Protein AF-A0A293MAC4-F1 (afdb_monomer)

pLDDT: mean 82.62, std 18.53, range [36.47, 97.5]

Organism: Ornithodoros erraticus (NCBI:txid265619)

Sequence (126 aa):
MAGVWPRLVSSVPRPTWRLSRHLCTSPASFCYKEVNPSEPSMEFKDMTDRAAQAVFLTEIFRGLAVTTGTIFKEPATINYPFEKGPLSPRFRGEHALRRYPSGEERCIACKLCEAICPAQAITHPE

InterPro domains:
  IPR010226 NADH-quinone oxidoreductase, chain I [PTHR10849] (40-123)
  IPR017896 4Fe-4S ferredoxin-type, iron-sulphur binding domain [PF00037] (104-123)
  IPR017896 4Fe-4S ferredoxin-type, iron-sulphur binding domain [PS51379] (98-126)
  IPR017900 4Fe-4S ferredoxin, iron-sulphur binding, conserved site [PS00198] (107-118)

Nearest PDB structures (foldseek):
  5xtb-assembly1_B  TM=8.772E-01  e=8.315E-11  Homo sapiens
  6zkc-assembly1_9  TM=9.010E-01  e=2.695E-10  Ovis aries
  8esz-assembly1_S8  TM=9.233E-01  e=1.075E-09  Drosophila melanogaster
  8olt-assembly1_I  TM=8.677E-01  e=4.596E-09  Mus musculus
  8gym-assembly1_s8  TM=6.197E-01  e=1.505E-05  Tetrahymena thermophila SB210

Radius of gyration: 31.48 Å; Cα contacts (8 Å, |Δi|>4): 30; chains: 1; bounding box: 67×66×66 Å

Solvent-accessible surface area (backbone atoms only — not comparable to full-atom values): 9001 Å² total; per-residue (Å²): 138,89,83,81,78,79,79,82,67,78,82,71,81,77,83,72,91,62,98,61,87,71,76,74,80,62,62,68,74,81,78,54,80,80,85,78,84,74,77,83,71,87,49,69,66,58,49,51,52,52,51,46,39,66,75,66,39,48,63,59,54,56,52,48,52,54,56,56,57,52,71,79,45,84,76,94,75,74,60,70,90,84,43,78,80,92,75,62,97,80,67,87,74,86,89,76,90,58,60,46,98,87,68,49,68,68,76,80,82,78,62,57,71,41,75,68,38,92,80,61,83,58,83,83,88,132

Secondary structure (DSSP, 8-state):
------------------S------S-GGGT---S--PPPP--HHHHHHHHHHHHHTHHHHHHHHHHHHHHTSPP----TTTS-----TT------PPBPTTS-BS-----HHHHH-TT-------

Foldseek 3Di:
DDDDDDPPPPPPDDDPPDPDPPPPPPDVPVVDDDDDPDDQDPDPVSVVVVVCCVVVVVVVVVVVVVVVVVVPDDDPDDDPPVDDDDDDPPDDDDDDFDADPVRHTPDPPPCVCQVPDPVSPDDDDD

Structure (mmCIF, N/CA/C/O backbone):
data_AF-A0A293MAC4-F1
#
_entry.id   AF-A0A293MAC4-F1
#
loop_
_atom_site.group_PDB
_atom_site.id
_atom_site.type_symbol
_atom_site.label_atom_id
_atom_site.label_alt_id
_atom_site.label_comp_id
_atom_site.label_asym_id
_atom_site.label_entity_id
_atom_site.label_seq_id
_atom_site.pdbx_PDB_ins_code
_atom_site.Cartn_x
_atom_site.Cartn_y
_atom_site.Cartn_z
_atom_site.occupancy
_atom_site.B_iso_or_equiv
_atom_site.auth_seq_id
_atom_site.auth_comp_id
_atom_site.auth_asym_id
_atom_site.auth_atom_i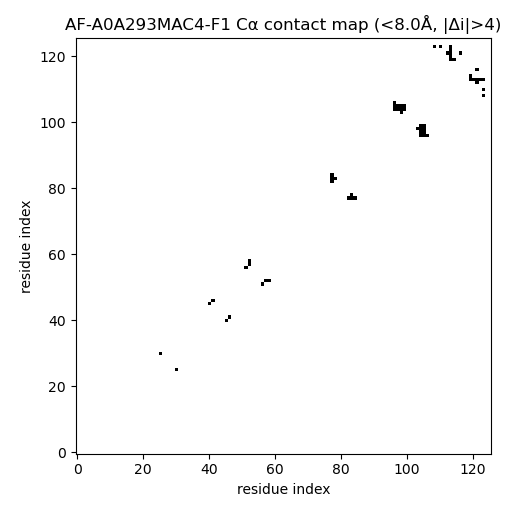d
_atom_site.pdbx_PDB_model_num
ATOM 1 N N . MET A 1 1 ? 16.971 -50.250 17.956 1.00 42.34 1 MET A N 1
ATOM 2 C CA . MET A 1 1 ? 17.489 -49.670 16.698 1.00 42.34 1 MET A CA 1
ATOM 3 C C . MET A 1 1 ? 17.054 -48.214 16.646 1.00 42.34 1 MET A C 1
ATOM 5 O O . MET A 1 1 ? 15.944 -47.915 16.232 1.00 42.34 1 MET A O 1
ATOM 9 N N . ALA A 1 2 ? 17.882 -47.338 17.215 1.00 36.47 2 ALA A N 1
ATOM 10 C CA . ALA A 1 2 ? 17.651 -45.902 17.293 1.00 36.47 2 ALA A CA 1
ATOM 11 C C . ALA A 1 2 ? 18.218 -45.241 16.030 1.00 36.47 2 ALA A C 1
ATOM 13 O O . ALA A 1 2 ? 19.426 -45.264 15.815 1.00 36.47 2 ALA A O 1
ATOM 14 N N . GLY A 1 3 ? 17.344 -44.692 15.187 1.00 39.81 3 GLY A N 1
ATOM 15 C CA . GLY A 1 3 ? 17.707 -43.902 14.013 1.00 39.81 3 GLY A CA 1
ATOM 16 C C . GLY A 1 3 ? 17.505 -42.422 14.305 1.00 39.81 3 GLY A C 1
ATOM 17 O O . GLY A 1 3 ? 16.427 -41.880 14.084 1.00 39.81 3 GLY A O 1
ATOM 18 N N . VAL A 1 4 ? 18.541 -41.796 14.853 1.00 48.59 4 VAL A N 1
ATOM 19 C CA . VAL A 1 4 ? 18.643 -40.363 15.135 1.00 48.59 4 VAL A CA 1
ATOM 20 C C . VAL A 1 4 ? 18.878 -39.633 13.813 1.00 48.59 4 VAL A C 1
ATOM 22 O O . VAL A 1 4 ? 19.955 -39.746 13.240 1.00 48.59 4 VAL A O 1
ATOM 25 N N . TRP A 1 5 ? 17.897 -38.873 13.326 1.00 39.94 5 TRP A N 1
ATOM 26 C CA . TRP A 1 5 ? 18.163 -37.819 12.344 1.00 39.94 5 TRP A CA 1
ATOM 27 C C . TRP A 1 5 ? 18.518 -36.544 13.114 1.00 39.94 5 TRP A C 1
ATOM 29 O O . TRP A 1 5 ? 17.658 -35.993 13.812 1.00 39.94 5 TRP A O 1
ATOM 39 N N . PRO A 1 6 ? 19.778 -36.078 13.066 1.00 45.78 6 PRO A N 1
ATOM 40 C CA . PRO A 1 6 ? 20.162 -34.877 13.770 1.00 45.78 6 PRO A CA 1
ATOM 41 C C . PRO A 1 6 ? 19.551 -33.673 13.061 1.00 45.78 6 PRO A C 1
ATOM 43 O O . PRO A 1 6 ? 19.806 -33.382 11.895 1.00 45.78 6 PRO A O 1
ATOM 46 N N . ARG A 1 7 ? 18.728 -32.973 13.835 1.00 47.53 7 ARG A N 1
ATOM 47 C CA . ARG A 1 7 ? 18.318 -31.589 13.650 1.00 47.53 7 ARG A CA 1
ATOM 48 C C . ARG A 1 7 ? 19.517 -30.740 13.213 1.00 47.53 7 ARG A C 1
ATOM 50 O O . ARG A 1 7 ? 20.277 -30.280 14.061 1.00 47.53 7 ARG A O 1
ATOM 57 N N . LEU A 1 8 ? 19.638 -30.454 11.919 1.00 46.56 8 LEU A N 1
ATOM 58 C CA . LEU A 1 8 ? 20.421 -29.318 11.436 1.00 46.56 8 LEU A CA 1
ATOM 59 C C . LEU A 1 8 ? 19.612 -28.036 11.706 1.00 46.56 8 LEU A C 1
ATOM 61 O O . LEU A 1 8 ? 19.149 -27.349 10.802 1.00 46.56 8 LEU A O 1
ATOM 65 N N . VAL A 1 9 ? 19.371 -27.757 12.991 1.00 49.81 9 VAL A N 1
ATOM 66 C CA . VAL A 1 9 ? 18.961 -26.434 13.455 1.00 49.81 9 VAL A CA 1
ATOM 67 C C . VAL A 1 9 ? 20.214 -25.589 13.335 1.00 49.81 9 VAL A C 1
ATOM 69 O O . VAL A 1 9 ? 21.104 -25.658 14.179 1.00 49.81 9 VAL A O 1
ATOM 72 N N . SER A 1 10 ? 20.291 -24.841 12.237 1.00 44.03 10 SER A N 1
ATOM 73 C CA . SER A 1 10 ? 21.199 -23.715 12.086 1.00 44.03 10 SER A CA 1
ATOM 74 C C . SER A 1 10 ? 21.164 -22.903 13.376 1.00 44.03 10 SER A C 1
ATOM 76 O O . SER A 1 10 ? 20.138 -22.328 13.750 1.00 44.03 10 SER A O 1
ATOM 78 N N . SER A 1 11 ? 22.283 -22.934 14.082 1.00 46.84 11 SER A N 1
ATOM 79 C CA . SER A 1 11 ? 22.566 -22.206 15.303 1.00 46.84 11 SER A CA 1
ATOM 80 C C . SER A 1 11 ? 22.528 -20.705 15.028 1.00 46.84 11 SER A C 1
ATOM 82 O O . SER A 1 11 ? 23.561 -20.076 14.820 1.00 46.84 11 SER A O 1
ATOM 84 N N . VAL A 1 12 ? 21.332 -20.121 15.014 1.00 54.47 12 VAL A N 1
ATOM 85 C CA . VAL A 1 12 ? 21.169 -18.683 15.223 1.00 54.47 12 VAL A CA 1
ATOM 86 C C . VAL A 1 12 ? 21.373 -18.460 16.724 1.00 54.47 12 VAL A C 1
ATOM 88 O O . VAL A 1 12 ? 20.576 -18.969 17.522 1.00 54.47 12 VAL A O 1
ATOM 91 N N . PRO A 1 13 ? 22.447 -17.780 17.156 1.00 50.78 13 PRO A N 1
ATOM 92 C CA . PRO A 1 13 ? 22.664 -17.526 18.568 1.00 50.78 13 PRO A CA 1
ATOM 93 C C . PRO A 1 13 ? 21.538 -16.618 19.070 1.00 50.78 13 PRO A C 1
ATOM 95 O O . PRO A 1 13 ? 21.293 -15.537 18.537 1.00 50.78 13 PRO A O 1
ATOM 98 N N . ARG A 1 14 ? 20.813 -17.089 20.089 1.00 46.41 14 ARG A N 1
ATOM 99 C CA . ARG A 1 14 ? 19.788 -16.304 20.783 1.00 46.41 14 ARG A CA 1
ATOM 100 C C . ARG A 1 14 ? 20.463 -15.055 21.364 1.00 46.41 14 ARG A C 1
ATOM 102 O O . ARG A 1 14 ? 21.429 -15.219 22.110 1.00 46.41 14 ARG A O 1
ATOM 109 N N . PRO A 1 15 ? 19.985 -13.831 21.084 1.00 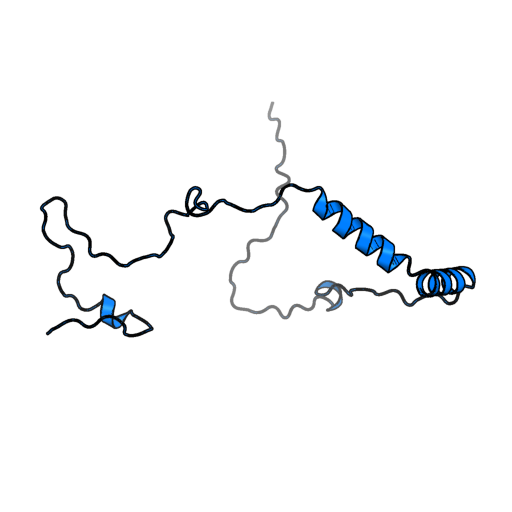46.69 15 PRO A N 1
ATOM 110 C CA . PRO A 1 15 ? 20.561 -12.641 21.681 1.00 46.69 15 PRO A CA 1
ATOM 111 C C . PRO A 1 15 ? 20.127 -12.608 23.147 1.00 46.69 15 PRO A C 1
ATOM 113 O O . PRO A 1 15 ? 19.006 -12.229 23.483 1.00 46.69 15 PRO A O 1
ATOM 116 N N . THR A 1 16 ? 21.002 -13.052 24.048 1.00 49.88 16 THR A N 1
ATOM 117 C CA . THR A 1 16 ? 20.883 -12.677 25.453 1.00 49.88 16 THR A CA 1
ATOM 118 C C . THR A 1 16 ? 21.159 -11.184 25.518 1.00 49.88 16 THR A C 1
ATOM 120 O O . THR A 1 16 ? 22.270 -10.762 25.198 1.00 49.88 16 THR A O 1
ATOM 123 N N . TRP A 1 17 ? 20.155 -10.391 25.890 1.00 49.09 17 TRP A N 1
ATOM 124 C CA . TRP A 1 17 ? 20.263 -8.953 26.136 1.00 49.09 17 TRP A CA 1
ATOM 125 C C . TRP A 1 17 ? 21.180 -8.689 27.339 1.00 49.09 17 TRP A C 1
ATOM 127 O O . TRP A 1 17 ? 20.743 -8.334 28.429 1.00 49.09 17 TRP A O 1
ATOM 137 N N . ARG A 1 18 ? 22.480 -8.918 27.148 1.00 45.56 18 ARG A N 1
ATOM 138 C CA . ARG A 1 18 ? 23.549 -8.480 28.032 1.00 45.56 18 ARG A CA 1
ATOM 139 C C . ARG A 1 18 ? 23.912 -7.072 27.581 1.00 45.56 18 ARG A C 1
ATOM 141 O O . ARG A 1 18 ? 24.293 -6.847 26.437 1.00 45.56 18 ARG A O 1
ATOM 148 N N . LEU A 1 19 ? 23.720 -6.134 28.499 1.00 56.62 19 LEU A N 1
ATOM 149 C CA . LEU A 1 19 ? 23.798 -4.684 28.346 1.00 56.62 19 LEU A CA 1
ATOM 150 C C . LEU A 1 19 ? 25.239 -4.171 28.127 1.00 56.62 19 LEU A C 1
ATOM 152 O O . LEU A 1 19 ? 25.711 -3.276 28.818 1.00 56.62 19 LEU A O 1
ATOM 156 N N . SER A 1 20 ? 25.967 -4.745 27.174 1.00 55.34 20 SER A N 1
ATOM 157 C CA . SER A 1 20 ? 27.278 -4.257 26.764 1.00 55.34 20 SER A CA 1
ATOM 158 C C . SER A 1 20 ? 27.332 -4.307 25.248 1.00 55.34 20 SER A C 1
ATOM 160 O O . SER A 1 20 ? 27.318 -5.381 24.649 1.00 55.34 20 SER A O 1
ATOM 162 N N . ARG A 1 21 ? 27.314 -3.129 24.614 1.00 58.59 21 ARG A N 1
ATOM 163 C CA . ARG A 1 21 ? 27.614 -3.007 23.188 1.00 58.59 21 ARG A CA 1
ATOM 164 C C . ARG A 1 21 ? 29.039 -3.515 23.013 1.00 58.59 21 ARG A C 1
ATOM 166 O O . ARG A 1 21 ? 29.986 -2.774 23.259 1.00 58.59 21 ARG A O 1
ATOM 173 N N . HIS A 1 22 ? 29.192 -4.771 22.610 1.00 56.47 22 HIS A N 1
ATOM 174 C CA . HIS A 1 22 ? 30.431 -5.203 21.995 1.00 56.47 22 HIS A CA 1
ATOM 175 C C . HIS A 1 22 ? 30.610 -4.292 20.785 1.00 56.47 22 HIS A C 1
ATOM 177 O O . HIS A 1 22 ? 29.814 -4.350 19.846 1.00 56.47 22 HIS A O 1
ATOM 183 N N . LEU A 1 23 ? 31.579 -3.377 20.870 1.00 58.91 23 LEU A N 1
ATOM 184 C CA . LEU A 1 23 ? 32.093 -2.656 19.716 1.00 58.91 23 LEU A CA 1
ATOM 185 C C . LEU A 1 23 ? 32.330 -3.721 18.653 1.00 58.91 23 LEU A C 1
ATOM 187 O O . LEU A 1 23 ? 33.135 -4.629 18.843 1.00 58.91 23 LEU A O 1
ATOM 191 N N . CYS A 1 24 ? 31.501 -3.689 17.617 1.00 51.44 24 CYS A N 1
ATOM 192 C CA . CYS A 1 24 ? 31.534 -4.662 16.553 1.00 51.44 24 CYS A CA 1
ATOM 193 C C . CYS A 1 24 ? 32.827 -4.385 15.785 1.00 51.44 24 CYS A C 1
ATOM 195 O O . CYS A 1 24 ? 32.858 -3.529 14.911 1.00 51.44 24 CYS A O 1
ATOM 197 N N . THR A 1 25 ? 33.918 -5.055 16.159 1.00 61.66 25 THR A N 1
ATOM 198 C CA . THR A 1 25 ? 35.210 -5.000 15.459 1.00 61.66 25 THR A CA 1
ATOM 199 C C . THR A 1 25 ? 35.190 -5.843 14.180 1.00 61.66 25 THR A C 1
ATOM 201 O O . THR A 1 25 ? 36.232 -6.266 13.687 1.00 61.66 25 THR A O 1
ATOM 204 N N . SER A 1 26 ? 34.002 -6.132 13.641 1.00 62.09 26 SER A N 1
ATOM 205 C CA . SER A 1 26 ? 33.859 -6.669 12.295 1.00 62.09 26 SER A CA 1
ATOM 206 C C . SER A 1 26 ? 34.394 -5.619 11.317 1.00 62.09 26 SER A C 1
ATOM 208 O O . SER A 1 26 ? 34.037 -4.446 11.452 1.00 62.09 26 SER A O 1
ATOM 210 N N . PRO A 1 27 ? 35.251 -5.988 10.347 1.00 63.62 27 PRO A N 1
ATOM 211 C CA . PRO A 1 27 ? 35.697 -5.041 9.335 1.00 63.62 27 PRO A CA 1
ATOM 212 C C . PRO A 1 27 ? 34.455 -4.441 8.678 1.00 63.62 27 PRO A C 1
ATOM 214 O O . PRO A 1 27 ? 33.544 -5.181 8.305 1.00 63.62 27 PRO A O 1
ATOM 217 N N . ALA A 1 28 ? 34.395 -3.109 8.570 1.00 61.38 28 ALA A N 1
ATOM 218 C CA . ALA A 1 28 ? 33.206 -2.391 8.105 1.00 61.38 28 ALA A CA 1
ATOM 219 C C . ALA A 1 28 ? 32.648 -2.974 6.790 1.00 61.38 28 ALA A C 1
ATOM 221 O O . ALA A 1 28 ? 31.435 -3.031 6.621 1.00 61.38 28 ALA A O 1
ATOM 222 N N . SER A 1 29 ? 33.524 -3.508 5.930 1.00 59.09 29 SER A N 1
ATOM 223 C CA . SER A 1 29 ? 33.209 -4.202 4.672 1.00 59.09 29 SER A CA 1
ATOM 224 C C . SER A 1 29 ? 32.239 -5.396 4.801 1.00 59.09 29 SER A C 1
ATOM 226 O O . SER A 1 29 ? 31.556 -5.716 3.837 1.00 59.09 29 SER A O 1
ATOM 228 N N . PHE A 1 30 ? 32.099 -6.030 5.974 1.00 65.50 30 PHE A N 1
ATOM 229 C CA . PHE A 1 30 ? 31.114 -7.107 6.193 1.00 65.50 30 PHE A CA 1
ATOM 230 C C . PHE A 1 30 ? 29.715 -6.596 6.592 1.00 65.50 30 PHE A C 1
ATOM 232 O O . PHE A 1 30 ? 28.753 -7.362 6.570 1.00 65.50 30 PHE A O 1
ATOM 239 N N . CYS A 1 31 ? 29.595 -5.319 6.971 1.00 74.44 31 CYS A N 1
ATOM 240 C CA . CYS A 1 31 ? 28.343 -4.696 7.419 1.00 74.44 31 CYS A CA 1
ATOM 241 C C . CYS A 1 31 ? 27.635 -3.884 6.328 1.00 74.44 31 CYS A C 1
ATOM 243 O O . CYS A 1 31 ? 26.461 -3.552 6.493 1.00 74.44 31 CYS A O 1
ATOM 245 N N . TYR A 1 32 ? 28.310 -3.557 5.226 1.00 79.00 32 TYR A N 1
ATOM 246 C CA . TYR A 1 32 ? 27.705 -2.876 4.086 1.00 79.00 32 TYR A CA 1
ATOM 247 C C . TYR A 1 32 ? 27.997 -3.638 2.796 1.00 79.00 32 TYR A C 1
ATOM 249 O O . TYR A 1 32 ? 29.041 -4.261 2.643 1.00 79.00 32 TYR A O 1
ATOM 257 N N . LYS A 1 33 ? 27.053 -3.589 1.856 1.00 87.38 33 LYS A N 1
ATOM 258 C CA . LYS A 1 33 ? 27.250 -4.076 0.492 1.00 87.38 33 LYS A CA 1
ATOM 259 C C . LYS A 1 33 ? 27.435 -2.867 -0.407 1.00 87.38 33 LYS A C 1
ATOM 261 O O . LYS A 1 33 ? 26.525 -2.047 -0.514 1.00 87.38 33 LYS A O 1
ATOM 266 N N . GLU A 1 34 ? 28.585 -2.773 -1.058 1.00 85.75 34 GLU A N 1
ATOM 267 C CA . GLU A 1 34 ? 28.792 -1.774 -2.103 1.00 85.75 34 GLU A CA 1
ATOM 268 C C . GLU A 1 34 ? 27.889 -2.090 -3.296 1.00 85.75 34 GLU A C 1
ATOM 270 O O . GLU A 1 34 ? 27.854 -3.215 -3.807 1.00 85.75 34 GLU A O 1
ATOM 275 N N . VAL A 1 35 ? 27.115 -1.093 -3.718 1.00 87.12 35 VAL A N 1
ATOM 276 C CA . VAL A 1 35 ? 26.252 -1.185 -4.893 1.00 87.12 35 VAL A CA 1
ATOM 277 C C . VAL A 1 35 ? 27.035 -0.587 -6.056 1.00 87.12 35 VAL A C 1
ATOM 279 O O . VAL A 1 35 ? 27.253 0.617 -6.083 1.00 87.12 35 VAL A O 1
ATOM 282 N N . ASN A 1 36 ? 27.437 -1.448 -6.995 1.00 87.44 36 ASN A N 1
ATOM 283 C CA . ASN A 1 36 ? 28.256 -1.151 -8.180 1.00 87.44 36 ASN A CA 1
ATOM 284 C C . ASN A 1 36 ? 29.775 -0.945 -7.934 1.00 87.44 36 ASN A C 1
ATOM 286 O O . ASN A 1 36 ? 30.278 0.159 -8.120 1.00 87.44 36 ASN A O 1
ATOM 290 N N . PRO A 1 37 ? 30.526 -2.001 -7.562 1.00 82.75 37 PRO A N 1
ATOM 291 C CA . PRO A 1 37 ? 31.970 -1.910 -7.309 1.00 82.75 37 PRO A CA 1
ATOM 292 C C . PRO A 1 37 ? 32.845 -1.898 -8.578 1.00 82.75 37 PRO A C 1
ATOM 294 O O . PRO A 1 37 ? 34.051 -1.696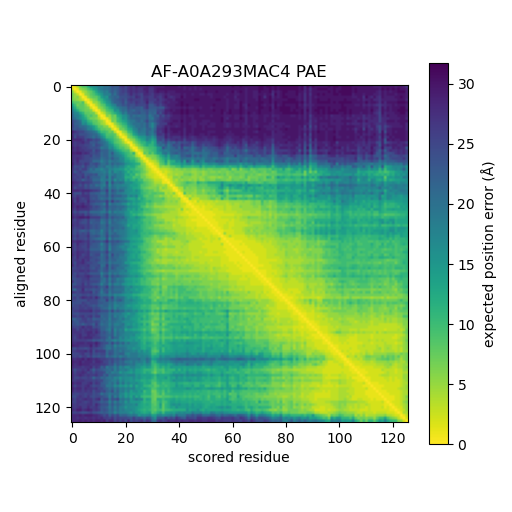 -8.486 1.00 82.75 37 PRO A O 1
ATOM 297 N N . SER A 1 38 ? 32.281 -2.166 -9.759 1.00 82.62 38 SER A N 1
ATOM 298 C CA . SER A 1 38 ? 33.048 -2.283 -11.003 1.00 82.62 38 SER A CA 1
ATOM 299 C C . SER A 1 38 ? 33.139 -0.951 -11.743 1.00 82.62 38 SER A C 1
ATOM 301 O O . SER A 1 38 ? 32.115 -0.394 -12.148 1.00 82.62 38 SER A O 1
ATOM 303 N N . GLU A 1 39 ? 34.362 -0.483 -11.982 1.00 82.06 39 GLU A N 1
ATOM 304 C CA . GLU A 1 39 ? 34.626 0.603 -12.923 1.00 82.06 39 GLU A CA 1
ATOM 305 C C . GLU A 1 39 ? 34.441 0.125 -14.378 1.00 82.06 39 GLU A C 1
ATOM 307 O O . GLU A 1 39 ? 34.750 -1.026 -14.705 1.00 82.06 39 GLU A O 1
ATOM 312 N N . PRO A 1 40 ? 33.886 0.963 -15.268 1.00 81.62 40 PRO A N 1
ATOM 313 C CA . PRO A 1 40 ? 33.652 0.571 -16.651 1.00 81.62 40 PRO A CA 1
ATOM 314 C C . PRO A 1 40 ? 34.979 0.373 -17.396 1.00 81.62 40 PRO A C 1
ATOM 316 O O . PRO A 1 40 ? 35.792 1.291 -17.48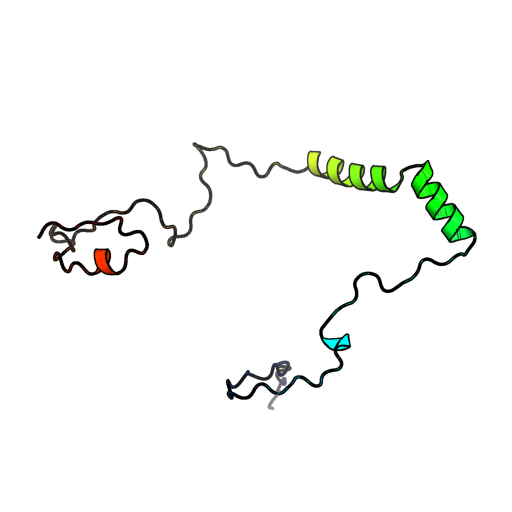0 1.00 81.62 40 PRO A O 1
ATOM 319 N N . SER A 1 41 ? 35.174 -0.802 -18.004 1.00 83.69 41 SER A N 1
ATOM 320 C CA . SER A 1 41 ? 36.367 -1.079 -18.816 1.00 83.69 41 SER A CA 1
ATOM 321 C C . SER A 1 41 ? 36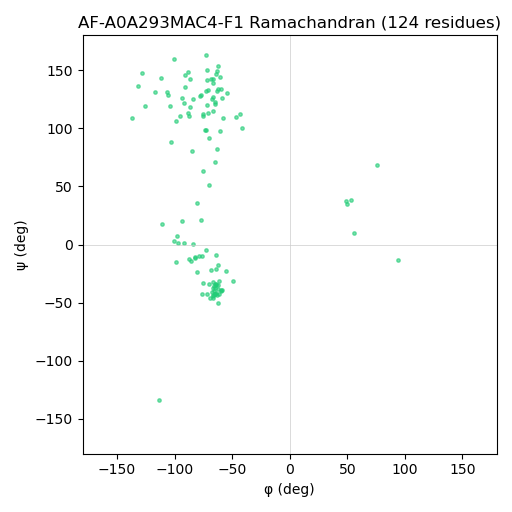.423 -0.165 -20.058 1.00 83.69 41 SER A C 1
ATOM 323 O O . SER A 1 41 ? 35.377 0.205 -20.609 1.00 83.69 41 SER A O 1
ATOM 325 N N . MET A 1 42 ? 37.631 0.215 -20.492 1.00 81.94 42 MET A N 1
ATOM 326 C CA . MET A 1 42 ? 37.881 1.025 -21.700 1.00 81.94 42 MET A CA 1
ATOM 327 C C . MET A 1 42 ? 38.163 0.169 -22.948 1.00 81.94 42 MET A C 1
ATOM 329 O O . MET A 1 42 ? 38.738 0.655 -23.920 1.00 81.94 42 MET A O 1
ATOM 333 N N . GLU A 1 43 ? 37.765 -1.104 -22.929 1.00 91.12 43 GLU A N 1
ATOM 334 C CA . GLU A 1 43 ? 37.845 -1.986 -24.092 1.00 91.12 43 GLU A CA 1
ATOM 335 C C . GLU A 1 43 ? 37.016 -1.441 -25.262 1.00 91.12 43 GLU A C 1
ATOM 337 O O . GLU A 1 43 ? 35.931 -0.880 -25.083 1.00 91.12 43 GLU A O 1
ATOM 342 N N . PHE A 1 44 ? 37.510 -1.636 -26.487 1.00 91.88 44 PHE A N 1
ATOM 343 C CA . PHE A 1 44 ? 36.873 -1.096 -27.692 1.00 91.88 44 PHE A CA 1
ATOM 344 C C . PHE A 1 44 ? 35.432 -1.604 -27.865 1.00 91.88 44 PHE A C 1
ATOM 346 O O . PHE A 1 44 ? 34.550 -0.825 -28.213 1.00 91.88 44 PHE A O 1
ATOM 353 N N . LYS A 1 45 ? 35.181 -2.884 -27.550 1.00 89.81 45 LYS A N 1
ATOM 354 C CA . LYS A 1 45 ? 33.845 -3.505 -27.615 1.00 89.81 45 LYS A CA 1
ATOM 355 C C . LYS A 1 45 ? 32.858 -2.840 -26.653 1.00 89.81 45 LYS A C 1
ATOM 357 O O . LYS A 1 45 ? 31.802 -2.379 -27.077 1.00 89.81 45 LYS A O 1
ATOM 362 N N . ASP A 1 46 ? 33.250 -2.697 -25.389 1.00 89.81 46 ASP A N 1
ATOM 363 C CA . ASP A 1 46 ? 32.419 -2.074 -24.356 1.00 89.81 46 ASP A CA 1
ATOM 364 C C . ASP A 1 46 ? 32.144 -0.596 -24.665 1.00 89.81 46 ASP A C 1
ATOM 366 O O . ASP A 1 46 ? 31.062 -0.075 -24.386 1.00 89.81 46 ASP A O 1
ATOM 370 N N . MET A 1 47 ? 33.116 0.099 -25.260 1.00 90.06 47 MET A N 1
ATOM 371 C CA . MET A 1 47 ? 32.950 1.482 -25.695 1.00 90.06 47 MET A CA 1
ATOM 372 C C . MET A 1 47 ? 31.946 1.596 -26.848 1.00 90.06 47 MET A C 1
ATOM 374 O O . MET A 1 47 ? 31.073 2.467 -26.810 1.00 90.06 47 MET A O 1
ATOM 378 N N . THR A 1 48 ? 32.023 0.700 -27.838 1.00 93.56 48 THR A N 1
ATOM 379 C CA . THR A 1 48 ? 31.058 0.657 -28.944 1.00 93.56 48 THR A CA 1
ATOM 380 C C . THR A 1 48 ? 29.659 0.263 -28.482 1.00 93.56 48 THR A C 1
ATOM 382 O O . THR A 1 48 ? 28.693 0.867 -28.940 1.00 93.56 48 THR A O 1
ATOM 385 N N . ASP A 1 49 ? 29.534 -0.664 -27.529 1.00 91.44 49 ASP A N 1
ATOM 386 C CA . ASP A 1 49 ? 28.242 -1.112 -27.001 1.00 91.44 49 ASP A CA 1
ATOM 387 C C . ASP A 1 49 ? 27.539 -0.004 -26.206 1.00 91.44 49 ASP A C 1
ATOM 389 O O . ASP A 1 49 ? 26.342 0.221 -26.383 1.00 91.44 49 ASP A O 1
ATOM 393 N N . ARG A 1 50 ? 28.279 0.768 -25.397 1.00 89.50 50 ARG A N 1
ATOM 394 C CA . ARG A 1 50 ? 27.737 1.947 -24.692 1.00 89.50 50 ARG A CA 1
ATOM 395 C C . ARG A 1 50 ? 27.312 3.048 -25.662 1.00 89.50 50 ARG A C 1
ATOM 397 O O . ARG A 1 50 ? 26.252 3.647 -25.487 1.00 89.50 50 ARG A O 1
ATOM 404 N N . ALA A 1 51 ? 28.115 3.309 -26.695 1.00 92.19 51 ALA A N 1
ATOM 405 C CA . ALA A 1 51 ? 27.770 4.281 -27.730 1.00 92.19 51 ALA A CA 1
ATOM 406 C C . ALA A 1 51 ? 26.521 3.843 -28.514 1.00 92.19 51 ALA A C 1
ATOM 408 O O . ALA A 1 51 ? 25.624 4.652 -28.749 1.00 92.19 51 ALA A O 1
ATOM 409 N N . ALA A 1 52 ? 26.416 2.555 -28.851 1.00 94.00 52 ALA A N 1
ATOM 410 C CA . ALA A 1 52 ? 25.240 1.984 -29.496 1.00 94.00 52 ALA A CA 1
ATOM 411 C C . ALA A 1 52 ? 24.001 2.076 -28.592 1.00 94.00 52 ALA A C 1
ATOM 413 O O . ALA A 1 52 ? 22.942 2.496 -29.049 1.00 94.00 52 ALA A O 1
ATOM 414 N N . GLN A 1 53 ? 24.128 1.766 -27.301 1.00 91.75 53 GLN A N 1
ATOM 415 C CA . GLN A 1 53 ? 23.050 1.897 -26.319 1.00 91.75 53 GLN A CA 1
ATOM 416 C C . GLN A 1 53 ? 22.552 3.347 -26.199 1.00 91.75 53 GLN A C 1
ATOM 418 O O . GLN A 1 53 ? 21.345 3.574 -26.113 1.00 91.75 53 GLN A O 1
ATOM 423 N N . ALA A 1 54 ? 23.464 4.326 -26.249 1.00 90.31 54 ALA A N 1
ATOM 424 C CA . ALA A 1 54 ? 23.136 5.749 -26.197 1.00 90.31 54 ALA A CA 1
ATOM 425 C C . ALA A 1 54 ? 22.470 6.261 -27.487 1.00 90.31 54 ALA A C 1
ATOM 427 O O . ALA A 1 54 ? 21.496 7.005 -27.414 1.00 90.31 54 ALA A O 1
ATOM 428 N N . VAL A 1 55 ? 22.956 5.851 -28.664 1.00 94.69 55 VAL A N 1
ATOM 429 C CA . VAL A 1 55 ? 22.418 6.300 -29.962 1.00 94.69 55 VAL A CA 1
ATOM 430 C C . VAL A 1 55 ? 21.098 5.605 -30.299 1.00 94.69 55 VAL A C 1
ATOM 432 O O . VAL A 1 55 ? 20.160 6.251 -30.758 1.00 94.69 55 VAL A O 1
ATOM 435 N N . PHE A 1 56 ? 21.003 4.297 -30.055 1.00 94.06 56 PHE A N 1
ATOM 436 C CA . PHE A 1 56 ? 19.822 3.493 -30.383 1.00 94.06 56 PHE A CA 1
ATOM 437 C C . PHE A 1 56 ? 18.811 3.385 -29.236 1.00 94.06 56 PHE A C 1
ATOM 439 O O . PHE A 1 56 ? 17.785 2.725 -29.393 1.00 94.06 56 PHE A O 1
ATOM 446 N N . LEU A 1 57 ? 19.077 4.031 -28.093 1.00 94.62 57 LEU A N 1
ATOM 447 C CA . LEU A 1 57 ? 18.178 4.102 -26.933 1.00 94.62 57 LEU A CA 1
ATOM 448 C C . LEU A 1 57 ? 17.636 2.728 -26.503 1.00 94.62 57 LEU A C 1
ATOM 450 O O . LEU A 1 57 ? 16.490 2.598 -26.066 1.00 94.62 57 LEU A O 1
ATOM 454 N N . THR A 1 58 ? 18.448 1.679 -26.628 1.00 94.19 58 THR A N 1
ATOM 455 C CA . THR A 1 58 ? 18.001 0.291 -26.442 1.00 94.19 58 THR A CA 1
ATOM 456 C C . THR A 1 58 ? 17.482 0.033 -25.024 1.00 94.19 58 THR A C 1
ATOM 458 O O . THR A 1 58 ? 16.51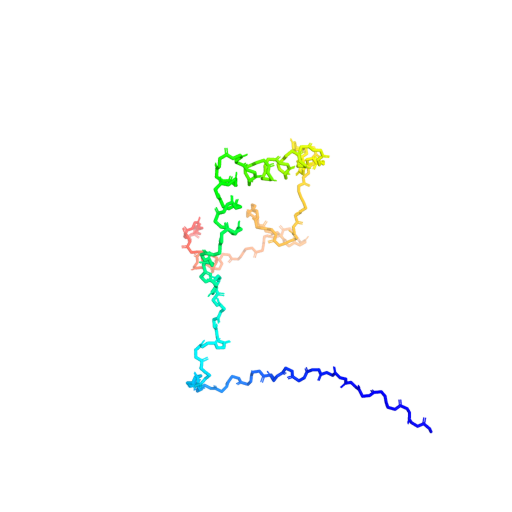3 -0.707 -24.856 1.00 94.19 58 THR A O 1
ATOM 461 N N . GLU A 1 59 ? 18.023 0.715 -24.007 1.00 95.31 59 GLU A N 1
ATOM 462 C CA . GLU A 1 59 ? 17.495 0.668 -22.633 1.00 95.31 59 GLU A CA 1
ATOM 463 C C . GLU A 1 59 ? 16.103 1.278 -22.494 1.00 95.31 59 GLU A C 1
ATOM 465 O O . GLU A 1 59 ? 15.286 0.768 -21.727 1.00 95.31 59 GLU A O 1
ATOM 470 N N . ILE A 1 60 ? 15.805 2.342 -23.243 1.00 96.25 60 ILE A N 1
ATOM 471 C CA . ILE A 1 60 ? 14.482 2.973 -23.217 1.00 96.25 60 ILE A CA 1
ATOM 472 C C . ILE A 1 60 ? 13.451 2.012 -23.802 1.00 96.25 60 ILE A C 1
ATOM 474 O O . ILE A 1 60 ? 12.399 1.798 -23.201 1.00 96.25 60 ILE A O 1
ATOM 478 N N . PHE A 1 61 ? 13.777 1.356 -24.918 1.00 96.25 61 PHE A N 1
ATOM 479 C CA . PHE A 1 61 ? 12.916 0.322 -25.491 1.00 96.25 61 PHE A CA 1
ATOM 480 C C . PHE A 1 61 ? 12.772 -0.897 -24.572 1.00 96.25 61 PHE A C 1
ATOM 482 O O . PHE A 1 61 ? 11.670 -1.428 -24.438 1.00 96.25 61 PHE A O 1
ATOM 489 N N . ARG A 1 62 ? 13.839 -1.305 -23.871 1.00 95.94 62 ARG A N 1
ATOM 490 C CA . ARG A 1 62 ? 13.774 -2.374 -22.862 1.00 95.94 62 ARG A CA 1
ATOM 491 C C . ARG A 1 62 ? 12.831 -2.013 -21.711 1.00 95.94 62 ARG A C 1
ATOM 493 O O . ARG A 1 62 ? 12.033 -2.850 -21.295 1.00 95.94 62 ARG A O 1
ATOM 500 N N . GLY A 1 63 ? 12.876 -0.772 -21.223 1.00 96.62 63 GLY A N 1
ATOM 501 C CA . GLY A 1 63 ? 11.945 -0.265 -20.211 1.00 96.62 63 GLY A CA 1
ATOM 502 C C . GLY A 1 63 ? 10.500 -0.192 -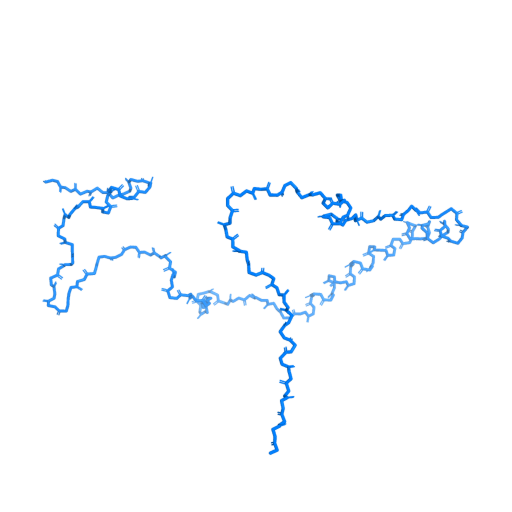20.716 1.00 96.62 63 GLY A C 1
ATOM 503 O O . GLY A 1 63 ? 9.577 -0.620 -20.022 1.00 96.62 63 GLY A O 1
ATOM 504 N N . LEU A 1 64 ? 10.307 0.270 -21.954 1.00 96.75 64 LEU A N 1
ATOM 505 C CA . LEU A 1 64 ? 8.995 0.354 -22.598 1.00 96.75 64 LEU A CA 1
ATOM 506 C C . LEU A 1 64 ? 8.365 -1.028 -22.827 1.00 96.75 64 LEU A C 1
ATOM 508 O O . LEU A 1 64 ? 7.151 -1.185 -22.716 1.00 96.75 64 LEU A O 1
ATOM 512 N N . ALA A 1 65 ? 9.170 -2.055 -23.100 1.00 96.50 65 ALA A N 1
ATOM 513 C CA . ALA A 1 65 ? 8.679 -3.425 -23.218 1.00 96.50 65 ALA A CA 1
ATOM 514 C C . ALA A 1 65 ? 8.068 -3.927 -21.896 1.00 96.50 65 ALA A C 1
ATOM 516 O O . ALA A 1 65 ? 7.029 -4.587 -21.901 1.00 96.50 65 ALA A O 1
ATOM 517 N N . VAL A 1 66 ? 8.661 -3.563 -20.751 1.00 97.00 66 VAL A N 1
ATOM 518 C CA . VAL A 1 66 ? 8.131 -3.919 -19.425 1.00 97.00 66 VAL A CA 1
ATOM 519 C C . VAL A 1 66 ? 6.798 -3.222 -19.157 1.00 97.00 66 VAL A C 1
ATOM 521 O O . VAL A 1 66 ? 5.850 -3.879 -18.724 1.00 97.00 66 VAL A O 1
ATOM 524 N N . THR A 1 67 ? 6.695 -1.919 -19.434 1.00 96.31 67 THR A N 1
ATOM 525 C CA . THR A 1 67 ? 5.441 -1.170 -19.238 1.00 96.31 67 THR A CA 1
ATOM 526 C C . THR A 1 67 ? 4.350 -1.660 -20.185 1.00 96.31 67 THR A C 1
ATOM 528 O O . THR A 1 67 ? 3.221 -1.886 -19.754 1.00 96.31 67 THR A O 1
ATOM 531 N N . THR A 1 68 ? 4.691 -1.960 -21.437 1.00 96.75 68 THR A N 1
ATOM 532 C CA . THR A 1 68 ? 3.770 -2.595 -22.390 1.00 96.75 68 THR A CA 1
ATOM 533 C C . THR A 1 68 ? 3.286 -3.951 -21.865 1.00 96.75 68 THR A C 1
ATOM 535 O O . THR A 1 68 ? 2.097 -4.250 -21.919 1.00 96.75 68 THR A O 1
ATOM 538 N N . GLY A 1 69 ? 4.166 -4.737 -21.237 1.00 95.81 69 GLY A N 1
ATOM 539 C CA . GLY A 1 69 ? 3.795 -5.984 -20.564 1.00 95.81 69 GLY A CA 1
ATOM 540 C C . GLY A 1 69 ? 2.848 -5.811 -19.368 1.00 95.81 69 GLY A C 1
ATOM 541 O O . GLY A 1 69 ? 2.176 -6.768 -18.991 1.00 95.81 69 GLY A O 1
ATOM 542 N N . THR A 1 70 ? 2.758 -4.621 -18.762 1.00 95.50 70 THR A N 1
ATOM 543 C CA . THR A 1 70 ? 1.763 -4.342 -17.707 1.00 95.50 70 THR A CA 1
ATOM 544 C C . THR A 1 70 ? 0.375 -4.016 -18.249 1.00 95.50 70 THR A C 1
ATOM 546 O O . THR A 1 70 ? -0.595 -4.283 -17.551 1.00 95.50 70 THR A O 1
ATOM 549 N N . ILE A 1 71 ? 0.261 -3.539 -19.493 1.00 95.81 71 ILE A N 1
ATOM 550 C CA . ILE A 1 71 ? -1.033 -3.251 -20.140 1.00 95.81 71 ILE A CA 1
ATOM 551 C C . ILE A 1 71 ? -1.855 -4.535 -20.321 1.00 95.81 71 ILE A C 1
ATOM 553 O O . ILE A 1 71 ? -3.074 -4.514 -20.205 1.00 95.81 71 ILE A O 1
ATOM 557 N N . PHE A 1 72 ? -1.190 -5.665 -20.564 1.00 96.31 72 PHE A N 1
ATOM 558 C CA . PHE A 1 72 ? -1.842 -6.967 -20.734 1.00 96.31 72 PHE A CA 1
ATOM 559 C C . PHE A 1 72 ? -2.149 -7.695 -19.416 1.00 96.31 72 PHE A C 1
ATOM 561 O O . PHE A 1 72 ? -2.656 -8.815 -19.446 1.00 96.31 72 PHE A O 1
ATOM 568 N N . LYS A 1 73 ? -1.820 -7.108 -18.259 1.00 96.44 73 LYS A N 1
ATOM 569 C CA . LYS A 1 73 ? -2.146 -7.687 -16.949 1.00 96.44 73 LYS A CA 1
ATOM 570 C C . LYS A 1 73 ? -3.529 -7.227 -16.507 1.00 96.44 73 LYS A C 1
ATOM 572 O O . LYS A 1 73 ? -3.945 -6.109 -16.796 1.00 96.44 73 LYS A O 1
ATOM 577 N N . GLU A 1 74 ? -4.219 -8.086 -15.768 1.00 95.44 74 GLU A N 1
ATOM 578 C CA . GLU A 1 74 ? -5.502 -7.740 -15.162 1.00 95.44 74 GLU A CA 1
ATOM 579 C C . GLU A 1 74 ? -5.337 -6.577 -14.158 1.00 95.44 74 GLU A C 1
ATOM 581 O O . GLU A 1 74 ? -4.391 -6.591 -13.358 1.00 95.44 74 GLU A O 1
ATOM 586 N N . PRO A 1 75 ? -6.214 -5.553 -14.190 1.00 93.56 75 PRO A N 1
ATOM 587 C CA . PRO A 1 75 ? -6.135 -4.429 -13.267 1.00 93.56 75 PRO A CA 1
ATOM 588 C C . PRO A 1 75 ? -6.521 -4.849 -11.844 1.00 93.56 75 PRO A C 1
ATOM 590 O O . PRO A 1 75 ? -7.568 -5.443 -11.614 1.00 93.56 75 PRO A O 1
ATOM 593 N N . ALA A 1 76 ? -5.718 -4.455 -10.854 1.00 92.88 76 ALA A N 1
ATOM 594 C CA . ALA A 1 76 ? -5.982 -4.711 -9.432 1.00 92.88 76 ALA A CA 1
ATOM 595 C C . ALA A 1 76 ? -6.999 -3.722 -8.811 1.00 92.88 76 ALA A C 1
ATOM 597 O O . ALA A 1 76 ? -6.842 -3.287 -7.669 1.00 92.88 76 ALA A O 1
ATOM 598 N N . THR A 1 77 ? -8.010 -3.304 -9.576 1.00 94.00 77 THR A N 1
ATOM 599 C CA . THR A 1 77 ? -9.033 -2.340 -9.146 1.00 94.00 77 THR A CA 1
ATOM 600 C C . THR A 1 77 ? -10.255 -3.062 -8.590 1.00 94.00 77 THR A C 1
ATOM 602 O O . THR A 1 77 ? -10.849 -3.873 -9.290 1.00 94.00 77 THR A O 1
ATOM 605 N N . ILE A 1 78 ? -10.668 -2.724 -7.368 1.00 94.88 78 ILE A N 1
ATOM 606 C CA . ILE A 1 78 ? -11.943 -3.180 -6.789 1.00 94.88 78 ILE A CA 1
ATOM 607 C C . ILE A 1 78 ? -13.083 -2.237 -7.192 1.00 94.88 78 ILE A C 1
ATOM 609 O O . ILE A 1 78 ? -12.889 -1.018 -7.232 1.00 94.88 78 ILE A O 1
ATOM 613 N N . ASN A 1 79 ? -14.280 -2.767 -7.459 1.00 95.25 79 ASN A N 1
ATOM 614 C CA . ASN A 1 79 ? -15.433 -1.944 -7.835 1.00 95.25 79 ASN A CA 1
ATOM 615 C C . ASN A 1 79 ? -16.165 -1.388 -6.601 1.00 95.25 79 ASN A C 1
ATOM 617 O O . ASN A 1 79 ? -17.195 -1.909 -6.168 1.00 95.25 79 ASN A O 1
ATOM 621 N N . TYR A 1 80 ? -15.638 -0.314 -6.015 1.00 94.00 80 TYR A N 1
ATOM 622 C CA . TYR A 1 80 ? -16.317 0.398 -4.931 1.00 94.00 80 TYR A CA 1
ATOM 623 C C . TYR A 1 80 ? -17.521 1.188 -5.483 1.00 94.00 80 TYR A C 1
ATOM 625 O O . TYR A 1 80 ? -17.346 1.912 -6.464 1.00 94.00 80 TYR A O 1
ATOM 633 N N . PRO A 1 81 ? -18.730 1.128 -4.885 1.00 94.38 81 PRO A N 1
ATOM 634 C CA . PRO A 1 81 ? -19.072 0.658 -3.534 1.00 94.38 81 PRO A CA 1
ATOM 635 C C . PRO A 1 81 ? -19.573 -0.795 -3.425 1.00 94.38 81 PRO A C 1
ATOM 637 O O . PRO A 1 81 ? -19.924 -1.227 -2.324 1.00 94.38 81 PRO A O 1
ATOM 640 N N . PHE A 1 82 ? -19.640 -1.535 -4.533 1.00 96.06 82 PHE A N 1
ATOM 641 C CA . PHE A 1 82 ? -20.207 -2.890 -4.580 1.00 96.06 82 PHE A CA 1
ATOM 642 C C . PHE A 1 82 ? -19.269 -3.944 -3.980 1.00 96.06 82 PHE A C 1
ATOM 644 O O . PHE A 1 82 ? -19.718 -4.882 -3.325 1.00 96.06 82 PHE A O 1
ATOM 651 N N . GLU A 1 83 ? -17.965 -3.744 -4.132 1.00 94.88 83 GLU A N 1
ATOM 652 C CA . GLU A 1 83 ? -16.905 -4.581 -3.583 1.00 94.88 83 GLU A CA 1
ATOM 653 C C . GLU A 1 83 ? -16.065 -3.763 -2.595 1.00 94.88 83 GLU A C 1
ATOM 655 O O . GLU A 1 83 ? -15.645 -2.638 -2.879 1.00 94.88 83 GLU A O 1
ATOM 660 N N . LYS A 1 84 ? -15.820 -4.316 -1.401 1.00 94.06 84 LYS A N 1
ATOM 661 C CA . LYS A 1 84 ? -15.011 -3.680 -0.348 1.00 94.06 84 LYS A CA 1
ATOM 662 C C . LYS A 1 84 ? -13.713 -4.451 -0.145 1.00 94.06 84 LYS A C 1
ATOM 664 O O . LYS A 1 84 ? -13.702 -5.678 -0.190 1.00 94.06 84 LYS A O 1
ATOM 669 N N . GLY A 1 85 ? -12.632 -3.721 0.126 1.00 93.75 85 GLY A N 1
ATOM 670 C CA . GLY A 1 85 ? -11.338 -4.321 0.439 1.00 93.75 85 GLY A CA 1
ATOM 671 C C . GLY A 1 85 ? -11.381 -5.177 1.716 1.00 93.75 85 GLY A C 1
ATOM 672 O O . GLY A 1 85 ? -12.198 -4.922 2.608 1.00 93.75 85 GLY A O 1
ATOM 673 N N . PRO A 1 86 ? -10.500 -6.185 1.836 1.00 93.62 86 PRO A N 1
ATOM 674 C CA . PRO A 1 86 ? -10.442 -7.045 3.010 1.00 93.62 86 PRO A CA 1
ATOM 675 C C . PRO A 1 86 ? -10.021 -6.240 4.243 1.00 93.6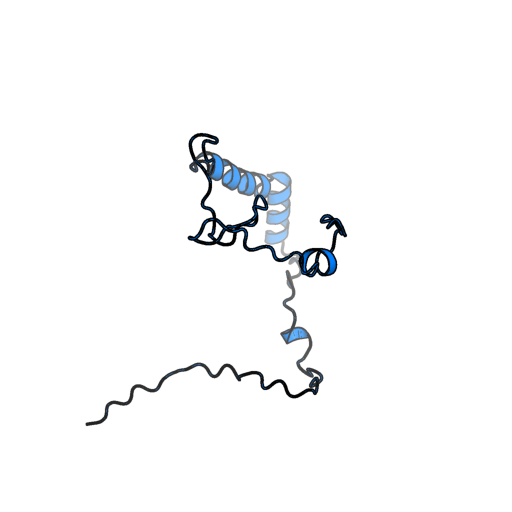2 86 PRO A C 1
ATOM 677 O O . PRO A 1 86 ? -8.941 -5.647 4.284 1.00 93.62 86 PRO A O 1
ATOM 680 N N . LEU A 1 87 ? -10.872 -6.231 5.269 1.00 95.19 87 LEU A N 1
ATOM 681 C CA . LEU A 1 87 ? -10.636 -5.483 6.499 1.00 95.19 87 LEU A CA 1
ATOM 682 C C . LEU A 1 87 ? -10.247 -6.425 7.637 1.00 95.19 87 LEU A C 1
ATOM 684 O O . LEU A 1 87 ? -10.937 -7.403 7.920 1.00 95.19 87 LEU A O 1
ATOM 688 N N . SER A 1 88 ? -9.144 -6.119 8.322 1.00 95.94 88 SER A N 1
ATOM 689 C CA . SER A 1 88 ? -8.760 -6.882 9.511 1.00 95.94 88 SER A CA 1
ATOM 690 C C . SER A 1 88 ? -9.705 -6.575 10.686 1.00 95.94 88 SER A C 1
ATOM 692 O O . SER A 1 88 ? -10.150 -5.433 10.827 1.00 95.94 88 SER A O 1
ATOM 694 N N . PRO A 1 89 ? -9.935 -7.522 11.614 1.00 95.00 89 PRO A N 1
ATOM 695 C CA . PRO A 1 89 ? -10.753 -7.280 12.809 1.00 95.00 89 PRO A CA 1
ATOM 696 C C . PRO A 1 89 ? -10.159 -6.229 13.767 1.00 95.00 89 PRO A C 1
ATOM 698 O O . PRO A 1 89 ? -10.810 -5.832 14.727 1.00 95.00 89 PRO A O 1
ATOM 701 N N . ARG A 1 90 ? -8.916 -5.782 13.533 1.00 96.44 90 ARG A N 1
ATOM 702 C CA . ARG A 1 90 ? -8.233 -4.735 14.311 1.00 96.44 90 ARG A CA 1
ATOM 703 C C . ARG A 1 90 ? -8.311 -3.353 13.663 1.00 96.44 90 ARG A C 1
ATOM 705 O O . ARG A 1 90 ? -7.639 -2.433 14.126 1.00 96.44 90 ARG A O 1
ATOM 712 N N . PHE A 1 91 ? -9.080 -3.205 12.588 1.00 96.69 91 PHE A N 1
ATOM 713 C CA . PHE A 1 91 ? -9.270 -1.909 11.960 1.00 96.69 91 PHE A CA 1
ATOM 714 C C . PHE A 1 91 ? -9.892 -0.912 12.943 1.00 96.69 91 PHE A C 1
ATOM 716 O O . PHE A 1 91 ? -10.840 -1.226 13.663 1.00 96.69 91 PHE A O 1
ATOM 723 N N . ARG A 1 92 ? -9.328 0.294 12.980 1.00 95.81 92 ARG A N 1
ATOM 724 C CA . ARG A 1 92 ? -9.799 1.397 13.816 1.00 95.81 92 ARG A CA 1
ATOM 725 C C . ARG A 1 92 ? -10.653 2.306 12.939 1.00 95.81 92 ARG A C 1
ATOM 727 O O . ARG A 1 92 ? -10.113 2.977 12.068 1.00 95.81 92 ARG A O 1
ATOM 734 N N . GLY A 1 93 ? -11.967 2.259 13.141 1.00 95.00 93 GLY A N 1
ATOM 735 C CA . GLY A 1 93 ? -12.943 3.079 12.427 1.00 95.00 93 GLY A CA 1
ATOM 736 C C . GLY A 1 93 ? -13.623 4.076 13.360 1.00 95.00 93 GLY A C 1
ATOM 737 O O . GLY A 1 93 ? -12.974 4.732 14.173 1.00 95.00 93 GLY A O 1
ATOM 738 N N . GLU A 1 94 ? -14.943 4.160 13.254 1.00 95.81 94 GLU A N 1
ATOM 739 C CA . GLU A 1 94 ? -15.771 4.999 14.117 1.00 95.81 94 GLU A CA 1
ATOM 740 C C . GLU A 1 94 ? -15.759 4.513 15.578 1.00 95.81 94 GLU A C 1
ATOM 742 O O . GLU A 1 94 ? -15.805 3.311 15.861 1.00 95.81 94 GLU A O 1
ATOM 747 N N . HIS A 1 95 ? -15.687 5.460 16.517 1.00 93.38 95 HIS A N 1
ATOM 748 C CA . HIS A 1 95 ? -15.734 5.173 17.948 1.00 93.38 95 HIS A CA 1
ATOM 749 C C . HIS A 1 95 ? -17.195 5.052 18.393 1.00 93.38 95 HIS A C 1
ATOM 751 O O . HIS A 1 95 ? -17.971 5.981 18.212 1.00 93.38 95 HIS A O 1
ATOM 757 N N . ALA A 1 96 ? -17.559 3.930 19.017 1.00 93.81 96 ALA A N 1
ATOM 758 C CA . ALA A 1 96 ? -18.908 3.697 19.532 1.00 93.81 96 ALA A CA 1
ATOM 759 C C . ALA A 1 96 ? -18.866 3.167 20.969 1.00 93.81 96 ALA A C 1
ATOM 761 O O . ALA A 1 96 ? -18.075 2.272 21.296 1.00 93.81 96 ALA A O 1
ATOM 762 N N . LEU A 1 97 ? -19.739 3.698 21.830 1.00 94.06 97 LEU A N 1
ATOM 763 C CA . LEU A 1 97 ? -19.862 3.234 23.207 1.00 94.06 97 LEU A CA 1
ATOM 764 C C . LEU A 1 97 ? -20.641 1.913 23.259 1.00 94.06 97 LEU A C 1
ATOM 766 O O . LEU A 1 97 ? -21.734 1.788 22.712 1.00 94.06 97 LEU A O 1
ATOM 770 N N . ARG A 1 98 ? -20.073 0.911 23.935 1.00 93.88 98 ARG A N 1
ATOM 771 C CA . ARG A 1 98 ? -20.680 -0.421 24.070 1.00 93.88 98 ARG A CA 1
ATOM 772 C C . ARG A 1 98 ? -21.550 -0.509 25.326 1.00 93.88 98 ARG A C 1
ATOM 774 O O . ARG A 1 98 ? -21.189 0.029 26.371 1.00 93.88 98 ARG A O 1
ATOM 781 N N . ARG A 1 99 ? -22.641 -1.273 25.241 1.00 96.06 99 ARG A N 1
ATOM 782 C CA . ARG A 1 99 ? -23.511 -1.647 26.372 1.00 96.06 99 ARG A CA 1
ATOM 783 C C . ARG A 1 99 ? -23.210 -3.071 26.869 1.00 96.06 99 ARG A C 1
ATOM 785 O O . ARG A 1 99 ? -22.558 -3.864 26.173 1.00 96.06 99 ARG A O 1
ATOM 792 N N . TYR A 1 100 ? -23.605 -3.381 28.099 1.00 96.25 100 TYR A N 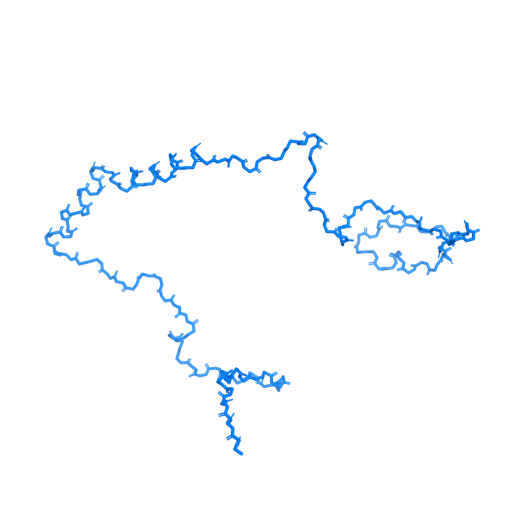1
ATOM 793 C CA . TYR A 1 100 ? -23.688 -4.743 28.636 1.00 96.25 100 TYR A CA 1
ATOM 794 C C . TYR A 1 100 ? -24.877 -5.500 28.012 1.00 96.25 100 TYR A C 1
ATOM 796 O O . TYR A 1 100 ? -25.767 -4.861 27.450 1.00 96.25 100 TYR A O 1
ATOM 804 N N . PRO A 1 101 ? -24.940 -6.845 28.103 1.00 94.38 101 PRO A N 1
ATOM 805 C CA . PRO A 1 101 ? -26.123 -7.595 27.661 1.00 94.38 101 PRO A CA 1
ATOM 806 C C . PRO A 1 101 ? -27.398 -7.250 28.458 1.00 94.38 101 PRO A C 1
ATOM 808 O O . PRO A 1 101 ? -28.490 -7.510 27.972 1.00 94.38 101 PRO A O 1
ATOM 811 N N . SER A 1 102 ? -27.270 -6.637 29.643 1.00 94.00 102 SER A N 1
ATOM 812 C CA . SER A 1 102 ? -28.378 -6.086 30.441 1.00 94.00 102 SER A CA 1
ATOM 813 C C . SER A 1 102 ? -28.937 -4.757 29.909 1.00 94.00 102 SER A C 1
ATOM 815 O O . SER A 1 102 ? -29.966 -4.302 30.394 1.00 94.00 102 SER A O 1
ATOM 817 N N . GLY A 1 103 ? -28.274 -4.118 28.937 1.00 92.81 103 GLY A N 1
ATOM 818 C CA . GLY A 1 103 ? -28.679 -2.828 28.360 1.00 92.81 103 GLY A CA 1
ATOM 819 C C . GLY A 1 103 ? -28.029 -1.590 28.994 1.00 92.81 103 GLY A C 1
ATOM 820 O O . GLY A 1 103 ? -28.042 -0.519 28.384 1.00 92.81 103 GLY A O 1
ATOM 821 N N . GLU A 1 104 ? -27.389 -1.728 30.154 1.00 93.88 104 GLU A N 1
ATOM 822 C CA . GLU A 1 104 ? -26.628 -0.653 30.808 1.00 93.88 104 GLU A CA 1
ATOM 823 C C . GLU A 1 104 ? -25.359 -0.292 30.006 1.00 93.88 104 GLU A C 1
ATOM 825 O O . GLU A 1 104 ? -24.715 -1.169 29.414 1.00 93.88 104 GLU A O 1
ATOM 830 N N . GLU A 1 105 ? -24.983 0.989 29.933 1.00 93.94 105 GLU A N 1
ATOM 831 C CA . GLU A 1 105 ? -23.696 1.396 29.354 1.00 93.94 105 GLU A CA 1
ATOM 832 C C . GLU A 1 105 ? -22.493 0.854 30.142 1.00 93.94 105 GLU A C 1
ATOM 834 O O . GLU A 1 105 ? -22.523 0.688 31.353 1.00 93.94 105 GLU A O 1
ATOM 839 N N . ARG A 1 106 ? -21.377 0.590 29.447 1.00 94.00 106 ARG A N 1
ATOM 840 C CA . ARG A 1 106 ? -20.122 0.168 30.103 1.00 94.00 106 ARG A CA 1
ATOM 841 C C . ARG A 1 106 ? -19.304 1.330 30.667 1.00 94.00 106 ARG A C 1
ATOM 843 O O . ARG A 1 106 ? -18.296 1.095 31.328 1.00 94.00 106 ARG A O 1
ATOM 850 N N . CYS A 1 107 ? -19.669 2.566 30.335 1.00 93.94 107 CYS A N 1
ATOM 851 C CA . CYS A 1 107 ? -18.969 3.749 30.815 1.00 93.94 107 CYS A CA 1
ATOM 852 C C . CYS A 1 107 ? -19.382 4.037 32.259 1.00 93.94 107 CYS A C 1
ATOM 854 O O . CYS A 1 107 ? -20.564 4.182 32.531 1.00 93.94 107 CYS A O 1
ATOM 856 N N . ILE A 1 108 ? -18.404 4.182 33.151 1.00 93.81 108 ILE A N 1
ATOM 857 C CA . ILE A 1 108 ? -18.605 4.570 34.559 1.00 93.81 108 ILE A CA 1
ATOM 858 C C . ILE A 1 108 ? -18.068 5.980 34.854 1.00 93.81 108 ILE A C 1
ATOM 860 O O . ILE A 1 108 ? -17.758 6.300 35.995 1.00 93.81 108 ILE A O 1
ATOM 864 N N . ALA A 1 109 ? -17.853 6.790 33.810 1.00 94.06 109 ALA A N 1
ATOM 865 C CA . ALA A 1 109 ? -17.272 8.133 33.904 1.00 94.06 109 ALA A CA 1
ATOM 866 C C . ALA A 1 109 ? -15.920 8.199 34.658 1.00 94.06 109 ALA A C 1
ATOM 868 O O . ALA A 1 109 ? -15.632 9.156 35.367 1.00 94.06 109 ALA A O 1
ATOM 869 N N . CYS A 1 110 ? -15.041 7.204 34.471 1.00 95.00 110 CYS A N 1
ATOM 870 C CA . CYS A 1 110 ? -13.736 7.147 35.148 1.00 95.00 110 CYS A CA 1
ATOM 871 C C . CYS A 1 110 ? -12.688 8.156 34.638 1.00 95.00 110 CYS A C 1
ATOM 873 O O . CYS A 1 110 ? -11.578 8.183 35.163 1.00 95.00 110 CYS A O 1
ATOM 875 N N . LYS A 1 111 ? -12.991 8.925 33.581 1.00 93.31 111 LYS A N 1
ATOM 876 C CA . LYS A 1 111 ? -12.113 9.928 32.937 1.00 93.31 111 LYS A CA 1
ATOM 877 C C . LYS A 1 111 ? -10.735 9.412 32.452 1.00 93.31 111 LYS A C 1
ATOM 879 O O . LYS A 1 111 ? -9.906 10.188 31.988 1.00 93.31 111 LYS A O 1
ATOM 884 N N . LEU A 1 112 ? -10.486 8.097 32.446 1.00 94.62 112 LEU A N 1
ATOM 885 C CA . LEU A 1 112 ? -9.207 7.523 31.994 1.00 94.62 112 LEU A CA 1
ATOM 886 C C . LEU A 1 112 ? -8.996 7.651 30.473 1.00 94.62 112 LEU A C 1
ATOM 888 O O . LEU A 1 112 ? -7.872 7.831 30.008 1.00 94.62 112 LEU A O 1
ATOM 892 N N . CYS A 1 113 ? -10.079 7.569 29.693 1.00 95.25 113 CYS A N 1
ATOM 893 C CA . CYS A 1 113 ? -10.033 7.717 28.235 1.00 95.25 113 CYS A CA 1
ATOM 894 C C . CYS A 1 113 ? -9.650 9.139 27.797 1.00 95.25 113 CYS A C 1
ATOM 896 O O . CYS A 1 113 ? -8.990 9.297 26.774 1.00 95.25 113 CYS A O 1
ATOM 898 N N . GLU A 1 114 ? -10.038 10.151 28.576 1.00 95.38 114 GLU A N 1
ATOM 899 C CA . GLU A 1 114 ? -9.652 11.548 28.363 1.00 95.38 114 GLU A CA 1
ATOM 900 C C . GLU A 1 114 ? -8.159 11.744 28.647 1.00 95.38 114 GLU A C 1
ATOM 902 O O . GLU A 1 114 ? -7.438 12.275 27.806 1.00 95.38 114 GLU A O 1
ATOM 907 N N . ALA A 1 115 ? -7.667 11.199 29.765 1.00 95.00 115 ALA A N 1
ATOM 908 C CA . ALA A 1 115 ? -6.260 11.301 30.145 1.00 95.00 115 ALA A CA 1
ATOM 909 C C . ALA A 1 115 ? -5.289 10.632 29.148 1.00 95.00 115 ALA A C 1
ATOM 911 O O . ALA A 1 115 ? -4.179 11.120 28.954 1.00 95.00 115 ALA A O 1
ATOM 912 N N . ILE A 1 116 ? -5.677 9.515 28.513 1.00 97.12 116 ILE A N 1
ATOM 913 C CA . ILE A 1 116 ? -4.813 8.784 27.563 1.00 97.12 116 ILE A CA 1
ATOM 914 C C . ILE A 1 116 ? -4.912 9.301 26.120 1.00 97.12 116 ILE A C 1
ATOM 916 O O . ILE A 1 116 ? -4.113 8.905 25.272 1.00 97.12 116 ILE A O 1
ATOM 920 N N . CYS A 1 117 ? -5.902 10.142 25.802 1.00 96.94 117 CYS A N 1
ATOM 921 C CA . CYS A 1 117 ? -6.115 10.611 24.438 1.00 96.94 117 CYS A CA 1
ATOM 922 C C . CYS A 1 117 ? -4.995 11.589 24.027 1.00 96.94 117 CYS A C 1
ATOM 924 O O . CYS A 1 117 ? -4.956 12.708 24.538 1.00 96.94 117 CYS A O 1
ATOM 926 N N . PRO A 1 118 ? -4.117 11.243 23.062 1.00 97.50 118 PRO A N 1
ATOM 927 C CA . PRO A 1 118 ? -2.976 12.093 22.707 1.00 97.50 118 PRO A CA 1
ATOM 928 C C . PRO A 1 118 ? -3.389 13.408 22.031 1.00 97.50 118 PRO A C 1
ATOM 930 O O . PRO A 1 118 ? -2.627 14.366 22.039 1.00 97.50 118 PRO A O 1
ATOM 933 N N . ALA A 1 119 ? -4.586 13.446 21.439 1.00 96.94 119 ALA A N 1
ATOM 934 C CA . ALA A 1 119 ? -5.138 14.612 20.756 1.00 96.94 119 ALA A CA 1
ATOM 935 C C . ALA A 1 119 ? -6.164 15.385 21.604 1.00 96.94 119 ALA A C 1
ATOM 937 O O . ALA A 1 119 ? -6.768 16.318 21.089 1.00 96.94 119 ALA A O 1
ATOM 938 N N . GLN A 1 120 ? -6.405 14.977 22.860 1.00 93.56 120 GLN A N 1
ATOM 939 C CA . GLN A 1 120 ? -7.387 15.600 23.763 1.00 93.56 120 GLN A CA 1
ATOM 940 C C . GLN A 1 120 ? -8.783 15.808 23.128 1.00 93.56 120 GLN A C 1
ATOM 942 O O . GLN A 1 120 ? -9.449 16.809 23.359 1.00 93.56 120 GLN A O 1
ATOM 947 N N . ALA A 1 121 ? -9.235 14.853 22.306 1.00 95.00 121 ALA A N 1
ATOM 948 C CA . ALA A 1 121 ? -10.489 14.963 21.550 1.00 95.00 121 ALA A CA 1
ATOM 949 C C . ALA A 1 121 ? -11.754 14.597 22.355 1.00 95.00 121 ALA A C 1
ATOM 951 O O . ALA A 1 121 ? -12.868 14.791 21.877 1.00 95.00 121 ALA A O 1
ATOM 952 N N . ILE A 1 122 ? -11.595 14.010 23.543 1.00 93.62 122 ILE A N 1
ATOM 953 C CA . ILE A 1 122 ? -12.692 13.553 24.404 1.00 93.62 122 ILE A CA 1
ATOM 954 C C . ILE A 1 122 ? -12.796 14.520 25.579 1.00 93.62 122 ILE A C 1
ATOM 956 O O . ILE A 1 122 ? -11.791 14.777 26.229 1.00 93.62 122 ILE A O 1
ATOM 960 N N . THR A 1 123 ? -14.005 14.991 25.878 1.00 90.81 123 THR A N 1
ATOM 961 C CA . THR A 1 123 ? -14.292 15.841 27.042 1.00 90.81 123 THR A CA 1
ATOM 962 C C . THR A 1 123 ? -15.411 15.215 27.865 1.00 90.81 123 THR A C 1
ATOM 964 O O . THR A 1 123 ? -16.518 15.037 27.346 1.00 90.81 123 THR A O 1
ATOM 967 N N . HIS A 1 124 ? -15.154 14.875 29.130 1.00 85.38 124 HIS A N 1
ATOM 968 C CA . HIS A 1 124 ? -16.212 14.442 30.042 1.00 85.38 124 HIS A CA 1
ATOM 969 C C . HIS A 1 124 ? -16.812 15.626 30.817 1.00 85.38 124 HIS A C 1
ATOM 971 O O . HIS A 1 124 ? -16.056 16.441 31.344 1.00 85.38 124 HIS A O 1
ATOM 977 N N . PRO A 1 125 ? -18.152 15.717 30.939 1.00 70.31 125 PRO A N 1
ATOM 978 C CA . PRO A 1 125 ? -18.768 16.620 31.901 1.00 70.31 125 PRO A CA 1
ATOM 979 C C . PRO A 1 125 ? -18.455 16.140 33.324 1.00 70.31 125 PRO A C 1
ATOM 981 O O . PRO A 1 125 ? -18.374 14.933 33.581 1.00 70.31 125 PRO A O 1
ATOM 984 N N . GLU A 1 126 ? -18.224 17.096 34.216 1.00 66.06 126 GLU A N 1
ATOM 985 C CA . GLU A 1 126 ? -18.025 16.873 35.649 1.00 66.06 126 GLU A CA 1
ATOM 986 C C . GLU A 1 126 ? -19.353 16.854 36.408 1.00 66.06 126 GLU A C 1
ATOM 988 O O . GLU A 1 126 ? -20.262 17.630 36.031 1.00 66.06 126 GLU A O 1
#

Mean predicted aligned error: 14.16 Å